Protein AF-A0A519PW76-F1 (afdb_monomer_lite)

Sequence (71 aa):
LTSADEAYEIGLDEALEDGAAVIEWPERLDGHLPPDRLDIEIAIDLAPDGGEARRARLTPAGAWEGRGLEF

Secondary structure (DSSP, 8-state):
---HHHHHHTTHHHHHHHS----S-GGGGTT---SSEEEEEEEEEE-TTSSEEEEEEEEEEGGGTT-PPP-

Radius of gyration: 15.33 Å; chains: 1; bounding box: 32×31×36 Å

Foldseek 3Di:
DQALVVVVVVQCVVCVVVHDDDDDPVVRNVPPDDQFDKDWDWDWDADPVRDTDIDIDIDGGDPCPPDDDDD

pLDDT: mean 81.58, std 13.92, range [48.69, 95.62]

Structure (mmCIF, N/CA/C/O backbone):
data_AF-A0A519PW76-F1
#
_entry.id   AF-A0A519PW76-F1
#
loop_
_atom_site.group_PDB
_atom_site.id
_atom_site.type_symbol
_atom_site.label_atom_id
_atom_site.label_alt_id
_atom_site.label_comp_id
_atom_site.label_asym_id
_atom_site.label_entity_id
_atom_site.label_seq_id
_atom_site.pdbx_PDB_ins_code
_atom_site.Cartn_x
_atom_site.Cartn_y
_atom_site.Cartn_z
_atom_site.occupancy
_atom_site.B_iso_or_equiv
_atom_site.auth_seq_id
_atom_site.auth_comp_id
_atom_site.auth_asym_id
_atom_site.auth_atom_id
_atom_site.pdbx_PDB_model_num
ATOM 1 N N . LEU A 1 1 ? 3.548 18.678 2.768 1.00 48.69 1 LEU A N 1
ATOM 2 C CA . LEU A 1 1 ? 2.737 18.008 3.797 1.00 48.69 1 LEU A CA 1
ATOM 3 C C . LEU A 1 1 ? 3.727 17.487 4.815 1.00 48.69 1 LEU A C 1
ATOM 5 O O . LEU A 1 1 ? 4.576 16.676 4.450 1.00 48.69 1 LEU A O 1
ATOM 9 N N . THR A 1 2 ? 3.774 18.140 5.971 1.00 49.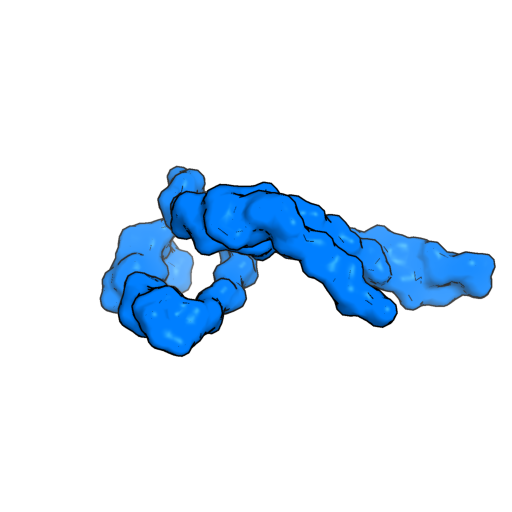53 2 THR A N 1
ATOM 10 C CA . THR A 1 2 ? 4.91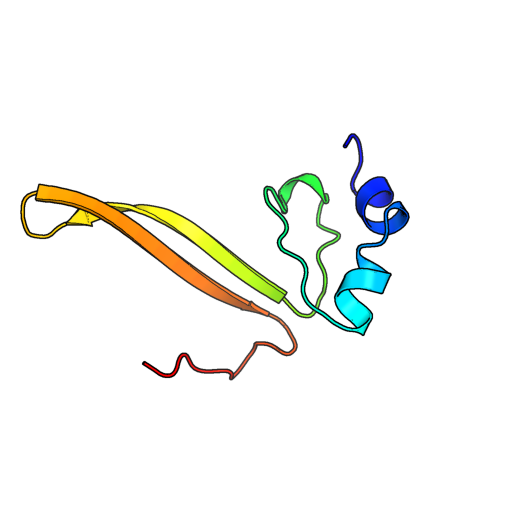8 18.096 6.903 1.00 49.53 2 THR A CA 1
ATOM 11 C C . THR A 1 2 ? 4.652 17.281 8.168 1.00 49.53 2 THR A C 1
ATOM 13 O O . THR A 1 2 ? 5.552 17.177 8.998 1.00 49.53 2 THR A O 1
ATOM 16 N N . SER A 1 3 ? 3.491 16.633 8.290 1.00 49.31 3 SER A N 1
ATOM 17 C CA . SER A 1 3 ? 3.236 15.591 9.295 1.00 49.31 3 SER A CA 1
ATOM 18 C C . SER A 1 3 ? 2.112 14.637 8.867 1.00 49.31 3 SER A C 1
ATOM 20 O O . SER A 1 3 ? 1.319 14.956 7.980 1.00 49.31 3 SER A O 1
ATOM 22 N N . ALA A 1 4 ? 2.065 13.460 9.503 1.00 54.78 4 ALA A N 1
ATOM 23 C CA . ALA A 1 4 ? 1.003 12.464 9.350 1.00 54.78 4 ALA A CA 1
ATOM 24 C C . ALA A 1 4 ? -0.366 12.997 9.803 1.00 54.78 4 ALA A C 1
ATOM 26 O O . ALA A 1 4 ? -1.369 12.771 9.132 1.00 54.78 4 ALA A O 1
ATOM 27 N N . ASP A 1 5 ? -0.381 13.767 10.893 1.00 55.84 5 ASP A N 1
ATOM 28 C CA . ASP A 1 5 ? -1.592 14.374 11.454 1.00 55.84 5 ASP A CA 1
ATOM 29 C C . ASP A 1 5 ? -2.244 15.381 10.494 1.00 55.84 5 ASP A C 1
ATOM 31 O O . ASP A 1 5 ? -3.467 15.445 10.415 1.00 55.84 5 ASP A O 1
ATOM 35 N N . GLU A 1 6 ? -1.452 16.102 9.688 1.00 55.91 6 GLU A N 1
ATOM 36 C CA . GLU A 1 6 ? -1.976 17.018 8.663 1.00 55.91 6 GLU A CA 1
ATOM 37 C C . GLU A 1 6 ? -2.813 16.262 7.616 1.00 55.91 6 GLU A C 1
ATOM 39 O O . GLU A 1 6 ? -3.812 16.783 7.141 1.00 55.91 6 GLU A O 1
ATOM 44 N N . ALA A 1 7 ? -2.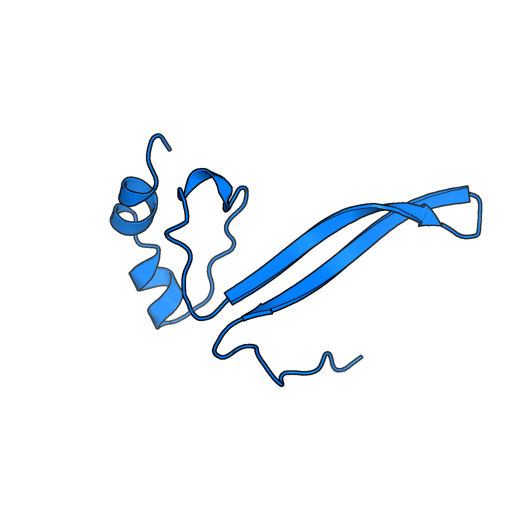452 15.025 7.252 1.00 57.84 7 ALA A N 1
ATOM 45 C CA . ALA A 1 7 ? -3.202 14.259 6.250 1.00 57.84 7 ALA A CA 1
ATOM 46 C C . ALA A 1 7 ? -4.615 13.894 6.739 1.00 57.84 7 ALA A C 1
ATOM 48 O O . ALA A 1 7 ? -5.567 13.954 5.960 1.00 57.84 7 ALA A O 1
ATOM 49 N N . TYR A 1 8 ? -4.749 13.578 8.030 1.00 56.84 8 TYR A N 1
ATOM 50 C CA . TYR A 1 8 ? -6.041 13.392 8.691 1.00 56.84 8 TYR A CA 1
ATOM 51 C C . TYR A 1 8 ? -6.829 14.709 8.760 1.00 56.84 8 TYR A C 1
ATOM 53 O O . TYR A 1 8 ? -8.016 14.738 8.444 1.00 56.84 8 TYR A O 1
ATOM 61 N N . GLU A 1 9 ? -6.154 15.823 9.059 1.00 55.22 9 GLU A N 1
ATOM 62 C CA . GLU A 1 9 ? -6.761 17.158 9.172 1.00 55.22 9 GLU A CA 1
ATOM 63 C C . GLU A 1 9 ? -7.258 17.750 7.831 1.00 55.22 9 GLU A C 1
ATOM 65 O O . GLU A 1 9 ? -8.059 18.684 7.834 1.00 55.22 9 GLU A O 1
ATOM 70 N N . ILE A 1 10 ? -6.827 17.211 6.680 1.00 61.28 10 ILE A N 1
ATOM 71 C CA . ILE A 1 10 ? -7.193 17.707 5.334 1.00 61.28 10 ILE A CA 1
ATOM 72 C C . ILE A 1 10 ? -8.322 16.870 4.676 1.00 61.28 10 ILE A C 1
ATOM 74 O O . ILE A 1 10 ? -8.673 17.110 3.521 1.00 61.28 10 ILE A O 1
ATOM 78 N N . GLY A 1 11 ? -8.935 15.920 5.397 1.00 61.22 11 GLY A N 1
ATOM 79 C CA . GLY A 1 11 ? -10.130 15.198 4.924 1.00 61.22 11 GLY A CA 1
ATOM 80 C C . GLY A 1 11 ? -9.881 13.776 4.410 1.00 61.22 11 GLY A C 1
ATOM 81 O O . GLY A 1 11 ? -10.652 13.276 3.591 1.00 61.22 11 GLY A O 1
ATOM 82 N N . LEU A 1 12 ? -8.818 13.103 4.872 1.00 69.44 12 LEU A N 1
ATOM 83 C CA . LEU A 1 12 ? -8.611 11.674 4.594 1.00 69.44 12 LEU A CA 1
ATOM 84 C C . LEU A 1 12 ? -9.768 10.821 5.136 1.00 69.44 12 LEU A C 1
ATOM 86 O O . LEU A 1 12 ? -10.232 9.921 4.443 1.00 69.44 12 LEU A O 1
ATOM 90 N N . ASP A 1 13 ? -10.258 11.136 6.334 1.00 68.62 13 ASP A N 1
ATOM 91 C CA . ASP A 1 13 ? -11.367 10.411 6.960 1.00 68.62 13 ASP A CA 1
ATOM 92 C C . ASP A 1 13 ? -12.674 10.607 6.176 1.00 68.62 13 ASP A C 1
ATOM 94 O O . ASP A 1 13 ? -13.342 9.635 5.834 1.00 68.62 13 ASP A O 1
ATOM 98 N N . GLU A 1 14 ? -12.978 11.848 5.782 1.00 70.50 14 GLU A N 1
ATOM 99 C CA . GLU A 1 14 ? -14.149 12.182 4.955 1.00 70.50 14 GLU A CA 1
ATOM 100 C C . GLU A 1 14 ? -14.077 11.520 3.565 1.00 70.50 14 GLU A C 1
ATOM 102 O O . GLU A 1 14 ? -15.079 11.027 3.050 1.00 70.50 14 GLU A O 1
ATOM 107 N N . ALA A 1 15 ? -12.887 11.442 2.955 1.00 70.94 15 ALA A N 1
ATOM 108 C CA . ALA A 1 15 ? -12.696 10.756 1.674 1.00 70.94 15 ALA A CA 1
ATOM 109 C C . ALA A 1 15 ? -12.871 9.228 1.772 1.00 70.94 15 ALA A C 1
ATOM 111 O O . ALA A 1 15 ? -13.232 8.587 0.779 1.00 70.94 15 ALA A O 1
ATOM 112 N N . LEU A 1 16 ? -12.599 8.644 2.943 1.00 74.69 16 LEU A N 1
ATOM 113 C CA . LEU A 1 16 ? -12.756 7.214 3.213 1.00 74.69 16 LEU A CA 1
ATOM 114 C C . LEU A 1 16 ? -14.179 6.835 3.652 1.00 74.69 16 LEU A C 1
ATOM 116 O O . LEU A 1 16 ? -14.542 5.671 3.493 1.00 74.69 16 LEU A O 1
ATOM 120 N N . GLU A 1 17 ? -14.990 7.774 4.158 1.00 75.94 17 GLU A N 1
ATOM 121 C CA . GLU A 1 17 ? -16.396 7.508 4.514 1.00 75.94 17 GLU A CA 1
ATOM 122 C C . GLU A 1 17 ? -17.235 7.095 3.294 1.00 75.94 17 GLU A C 1
ATOM 124 O O . GLU A 1 17 ? -17.960 6.100 3.356 1.00 75.94 17 GLU A O 1
ATOM 129 N N . ASP A 1 18 ? -17.096 7.808 2.172 1.00 74.88 18 ASP A N 1
ATOM 130 C CA . ASP A 1 18 ? -17.898 7.580 0.959 1.00 74.88 18 ASP A CA 1
ATOM 131 C C . ASP A 1 18 ? -17.094 7.000 -0.223 1.00 74.88 18 ASP A C 1
ATOM 133 O O . ASP A 1 18 ? -17.662 6.670 -1.272 1.00 74.88 18 ASP A O 1
ATOM 137 N N . GLY A 1 19 ? -15.768 6.890 -0.096 1.00 82.56 19 GLY A N 1
ATOM 138 C CA . GLY A 1 19 ? -14.881 6.644 -1.231 1.00 82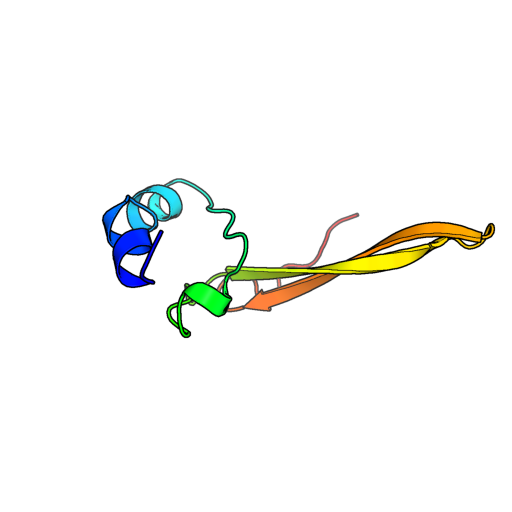.56 19 GLY A CA 1
ATOM 139 C C . GLY A 1 19 ? -13.616 5.855 -0.907 1.00 82.56 19 GLY A C 1
ATOM 140 O O . GLY A 1 19 ? -13.605 4.917 -0.115 1.00 82.56 19 GLY A O 1
ATOM 141 N N . ALA A 1 20 ? -12.541 6.190 -1.618 1.00 83.69 20 ALA A N 1
ATOM 142 C CA . ALA A 1 20 ? -11.225 5.599 -1.431 1.00 83.69 20 ALA A CA 1
ATOM 143 C C . ALA A 1 20 ? -10.152 6.674 -1.608 1.00 83.69 20 ALA A C 1
ATOM 145 O O . ALA A 1 20 ? -10.263 7.538 -2.481 1.00 83.69 20 ALA A O 1
ATOM 146 N N . ALA A 1 21 ? -9.087 6.582 -0.816 1.00 85.81 21 ALA A N 1
ATOM 147 C CA . ALA A 1 21 ? -7.928 7.456 -0.911 1.00 85.81 21 ALA A CA 1
ATOM 148 C C . ALA A 1 21 ? -6.717 6.697 -1.470 1.00 85.81 21 ALA A C 1
ATOM 150 O O . ALA A 1 21 ? -6.485 5.537 -1.128 1.00 85.81 21 ALA A O 1
ATOM 151 N N . VAL A 1 22 ? -5.923 7.367 -2.309 1.00 87.56 22 VAL A N 1
ATOM 152 C CA . VAL A 1 22 ? -4.617 6.871 -2.764 1.00 87.56 22 VAL A CA 1
ATOM 153 C C . VAL A 1 22 ? -3.538 7.652 -2.032 1.00 87.56 22 VAL A C 1
ATOM 155 O O . VAL A 1 22 ? -3.414 8.863 -2.203 1.00 87.56 22 VAL A O 1
ATOM 158 N N . ILE A 1 23 ? -2.764 6.949 -1.211 1.00 86.44 23 ILE A N 1
ATOM 159 C CA . ILE A 1 23 ? -1.686 7.534 -0.419 1.00 86.44 23 ILE A CA 1
ATOM 160 C C . ILE A 1 23 ? -0.364 7.169 -1.090 1.00 86.44 23 ILE A C 1
ATOM 162 O O . ILE A 1 23 ? 0.107 6.037 -0.999 1.00 86.44 23 ILE A O 1
ATOM 166 N N . GLU A 1 24 ? 0.239 8.134 -1.777 1.00 82.44 24 GLU A N 1
ATOM 167 C CA . GLU A 1 24 ? 1.609 8.015 -2.266 1.00 82.44 24 GLU A CA 1
ATOM 168 C C . GLU A 1 24 ? 2.548 8.355 -1.098 1.00 82.44 24 GLU A C 1
ATOM 170 O O . GLU A 1 24 ? 2.417 9.421 -0.498 1.00 82.44 24 GLU A O 1
ATOM 175 N N . TRP A 1 25 ? 3.496 7.472 -0.776 1.00 87.50 25 TRP A N 1
ATOM 176 C CA . TRP A 1 25 ? 4.416 7.576 0.375 1.00 87.50 25 TRP A CA 1
ATOM 177 C C . TRP A 1 25 ? 3.781 7.296 1.760 1.00 87.50 25 TRP A C 1
ATOM 179 O O . TRP A 1 25 ? 3.895 8.135 2.664 1.00 87.50 25 TRP A O 1
ATOM 189 N N . PRO A 1 26 ? 3.129 6.128 1.966 1.00 86.06 26 PRO A N 1
ATOM 190 C CA . PRO A 1 26 ? 2.513 5.753 3.248 1.00 86.06 26 PRO A CA 1
ATOM 191 C C . PRO A 1 26 ? 3.493 5.761 4.432 1.00 86.06 26 PRO A C 1
ATOM 193 O O . PRO A 1 26 ? 3.094 6.000 5.568 1.00 86.06 26 PRO A O 1
ATOM 196 N N . GLU A 1 27 ? 4.789 5.574 4.190 1.00 84.12 27 GLU A N 1
ATOM 197 C CA . GLU A 1 27 ? 5.836 5.644 5.211 1.00 84.12 27 GLU A CA 1
ATOM 198 C C . GLU A 1 27 ? 5.943 7.018 5.890 1.00 84.12 27 GLU A C 1
ATOM 200 O O . GLU A 1 27 ? 6.427 7.110 7.016 1.00 84.12 27 GLU A O 1
ATOM 205 N N . ARG A 1 28 ? 5.475 8.093 5.240 1.00 84.88 28 ARG A N 1
ATOM 206 C CA . ARG A 1 28 ? 5.454 9.436 5.840 1.00 84.88 28 ARG A CA 1
ATOM 207 C C . ARG A 1 28 ? 4.355 9.611 6.882 1.00 84.88 28 ARG A C 1
ATOM 209 O O . ARG A 1 28 ? 4.386 10.601 7.607 1.00 84.88 28 ARG A O 1
ATOM 216 N N . LEU A 1 29 ? 3.420 8.666 6.968 1.00 80.12 29 LEU A N 1
ATOM 217 C CA . LEU A 1 29 ? 2.367 8.661 7.978 1.00 80.12 29 LEU A CA 1
ATOM 218 C C . LEU A 1 29 ? 2.832 8.069 9.323 1.00 80.12 29 LEU A C 1
ATOM 220 O O . LEU A 1 29 ? 2.017 7.904 10.219 1.00 80.12 29 LEU A O 1
ATOM 224 N N . ASP A 1 30 ? 4.119 7.735 9.481 1.00 77.38 30 ASP A N 1
ATOM 225 C CA . ASP A 1 30 ? 4.733 7.241 10.731 1.00 77.38 30 ASP A CA 1
ATOM 226 C C . ASP A 1 30 ? 3.965 6.077 11.396 1.00 77.38 30 ASP A C 1
ATOM 228 O O . ASP A 1 30 ? 3.814 5.988 12.611 1.00 77.38 30 ASP A O 1
ATOM 232 N N . GLY A 1 31 ? 3.423 5.175 10.573 1.00 76.06 31 GLY A N 1
ATOM 233 C CA . GLY A 1 31 ? 2.650 4.018 11.036 1.00 76.06 31 GLY A CA 1
ATOM 234 C C . GLY A 1 31 ? 1.171 4.296 11.326 1.00 76.06 31 GLY A C 1
ATOM 235 O O . GLY A 1 31 ? 0.430 3.346 11.580 1.00 76.06 31 GLY A O 1
ATOM 236 N N . HIS A 1 32 ? 0.710 5.544 11.208 1.00 80.56 32 HIS A N 1
ATOM 237 C CA . HIS A 1 32 ? -0.708 5.910 11.241 1.00 80.56 32 HIS A CA 1
ATOM 238 C C . HIS A 1 32 ? -1.382 5.606 9.899 1.00 80.56 32 HIS A C 1
ATOM 240 O O . HIS A 1 32 ? -1.819 6.493 9.171 1.00 80.56 32 HIS A O 1
ATOM 246 N N . LEU A 1 33 ? -1.413 4.323 9.541 1.00 84.38 33 LEU A N 1
ATOM 247 C CA . LEU A 1 33 ? -2.106 3.844 8.352 1.00 84.38 33 LEU A CA 1
ATOM 248 C C . LEU A 1 33 ? -3.511 3.359 8.712 1.00 84.38 33 LEU A C 1
ATOM 250 O O . LEU A 1 33 ? -3.684 2.733 9.764 1.00 84.38 33 LEU A O 1
ATOM 254 N N . PRO A 1 34 ? -4.505 3.566 7.826 1.00 85.25 34 PRO A N 1
ATOM 255 C CA . PRO A 1 34 ? -5.826 2.985 8.005 1.00 85.25 34 PRO A CA 1
ATOM 256 C C . PRO A 1 34 ? -5.750 1.460 8.215 1.00 85.25 34 PRO A C 1
ATOM 258 O O . PRO A 1 34 ? -4.940 0.782 7.562 1.00 85.25 34 PRO A O 1
ATOM 261 N N . PRO A 1 35 ? -6.572 0.896 9.120 1.00 88.12 35 PRO A N 1
ATOM 262 C CA . PRO A 1 35 ? -6.567 -0.539 9.398 1.00 88.12 35 PRO A CA 1
ATOM 263 C C . PRO A 1 35 ? -7.064 -1.356 8.198 1.00 88.12 35 PRO A C 1
ATOM 265 O O . PRO A 1 35 ? -6.516 -2.420 7.912 1.00 88.12 35 PRO A O 1
ATOM 268 N N . ASP A 1 36 ? -8.045 -0.824 7.469 1.00 90.69 36 ASP A N 1
ATOM 269 C CA . ASP A 1 36 ? -8.591 -1.406 6.248 1.00 90.69 36 ASP A CA 1
ATOM 270 C C . ASP A 1 36 ? -7.930 -0.757 5.031 1.00 90.69 36 ASP A C 1
ATOM 272 O O . ASP A 1 36 ? -8.258 0.368 4.653 1.00 90.69 36 ASP A O 1
ATOM 276 N N . ARG A 1 37 ? -6.983 -1.455 4.401 1.00 91.38 37 ARG A N 1
ATOM 277 C CA . ARG A 1 37 ? -6.253 -0.918 3.244 1.00 91.38 37 ARG A CA 1
ATOM 278 C C . ARG A 1 37 ? -5.719 -2.007 2.321 1.00 91.38 37 ARG A C 1
ATOM 280 O O . ARG A 1 37 ? -5.635 -3.179 2.687 1.00 91.38 37 ARG A O 1
ATOM 287 N N . LEU A 1 38 ? -5.318 -1.586 1.130 1.00 92.62 38 LEU A N 1
ATOM 288 C CA . LEU A 1 38 ? -4.610 -2.409 0.162 1.00 92.62 38 LEU A CA 1
ATOM 289 C C . LEU A 1 38 ? -3.246 -1.775 -0.106 1.00 92.62 38 LEU A C 1
ATOM 291 O O . LEU A 1 38 ? -3.168 -0.730 -0.751 1.00 92.62 38 LEU A O 1
ATOM 295 N N . ASP A 1 39 ? -2.184 -2.406 0.385 1.00 93.50 39 ASP A N 1
ATOM 296 C CA . ASP A 1 39 ? -0.824 -1.932 0.153 1.00 93.50 39 ASP A CA 1
ATOM 297 C C . ASP A 1 39 ? -0.398 -2.336 -1.272 1.00 93.50 39 ASP A C 1
ATOM 299 O O . ASP A 1 39 ? -0.488 -3.509 -1.653 1.00 93.50 39 ASP A O 1
ATOM 303 N N . ILE A 1 40 ? 0.035 -1.358 -2.077 1.00 93.50 40 ILE A N 1
ATOM 304 C CA . ILE A 1 40 ? 0.453 -1.557 -3.473 1.00 93.50 40 ILE A CA 1
ATOM 305 C C . ILE A 1 40 ? 1.920 -1.169 -3.622 1.00 93.50 40 ILE A C 1
ATOM 307 O O . ILE A 1 40 ? 2.272 0.009 -3.613 1.00 93.50 40 ILE A O 1
ATOM 311 N N . GLU A 1 41 ? 2.777 -2.162 -3.833 1.00 94.69 41 GLU A N 1
ATOM 312 C CA . GLU A 1 41 ? 4.184 -1.944 -4.163 1.00 94.69 41 GLU A CA 1
ATOM 313 C C . GLU A 1 41 ? 4.388 -2.095 -5.670 1.00 94.69 41 GLU A C 1
ATOM 315 O O . GLU A 1 41 ? 4.076 -3.139 -6.246 1.00 94.69 41 GLU A O 1
ATOM 320 N N . ILE A 1 42 ? 4.942 -1.068 -6.317 1.00 94.06 42 ILE A N 1
ATOM 321 C CA . ILE A 1 42 ? 5.258 -1.090 -7.749 1.00 94.06 42 ILE A CA 1
ATOM 322 C C . ILE A 1 42 ? 6.775 -1.124 -7.911 1.00 94.06 42 ILE A C 1
ATOM 324 O O . ILE A 1 42 ? 7.468 -0.167 -7.573 1.00 94.06 42 ILE A O 1
ATOM 328 N N . ALA A 1 43 ? 7.289 -2.217 -8.467 1.00 94.44 43 ALA A N 1
ATOM 329 C CA . ALA A 1 43 ? 8.702 -2.381 -8.785 1.00 94.44 43 ALA A CA 1
ATOM 330 C C . ALA A 1 43 ? 8.931 -2.348 -10.300 1.00 94.44 43 ALA A C 1
ATOM 332 O O . ALA A 1 43 ? 8.092 -2.811 -11.079 1.00 94.44 43 ALA A O 1
ATOM 333 N N . ILE A 1 44 ? 10.093 -1.840 -10.712 1.00 95.50 44 ILE A N 1
ATOM 334 C CA . ILE A 1 44 ? 10.584 -2.012 -12.083 1.00 95.50 44 ILE A CA 1
ATOM 335 C C . ILE A 1 44 ? 10.929 -3.492 -12.278 1.00 95.50 44 ILE A C 1
ATOM 337 O O . ILE A 1 44 ? 11.505 -4.128 -11.394 1.00 95.50 44 ILE A O 1
ATOM 341 N N . ASP A 1 45 ? 10.561 -4.032 -13.432 1.00 95.25 45 ASP A N 1
ATOM 342 C CA . ASP A 1 45 ? 10.820 -5.411 -13.827 1.00 95.25 45 ASP A CA 1
ATOM 343 C C . ASP A 1 45 ? 11.272 -5.465 -15.294 1.00 95.25 45 ASP A C 1
ATOM 345 O O . ASP A 1 45 ? 11.227 -4.458 -16.006 1.00 95.25 45 ASP A O 1
ATOM 349 N N . LEU A 1 46 ? 11.701 -6.638 -15.754 1.00 93.38 46 LEU A N 1
ATOM 350 C CA . LEU A 1 46 ? 12.037 -6.873 -17.159 1.00 93.38 46 LEU A CA 1
ATOM 351 C C . LEU A 1 46 ? 10.956 -7.719 -17.827 1.00 93.38 46 LEU A C 1
ATOM 353 O O . LEU A 1 46 ? 10.572 -8.776 -17.322 1.00 93.38 46 LEU A O 1
ATOM 357 N N . ALA A 1 47 ? 10.480 -7.257 -18.981 1.00 91.12 47 ALA A N 1
ATOM 358 C CA . ALA A 1 47 ? 9.580 -8.036 -19.812 1.00 91.12 47 ALA A CA 1
ATOM 359 C C . ALA A 1 47 ? 10.321 -9.252 -20.414 1.00 91.12 47 ALA A C 1
ATOM 361 O O . ALA A 1 47 ? 11.545 -9.214 -20.575 1.00 91.12 47 ALA A O 1
ATOM 362 N N . PRO A 1 48 ? 9.610 -10.334 -20.789 1.00 90.88 48 PRO A N 1
ATOM 363 C CA . PRO A 1 48 ? 10.232 -11.523 -21.382 1.00 90.88 48 PRO A CA 1
ATOM 364 C C . PRO A 1 48 ? 11.031 -11.258 -22.668 1.00 90.88 48 PRO A C 1
ATOM 366 O O . PRO A 1 48 ? 11.911 -12.041 -23.014 1.00 90.88 48 PRO A O 1
ATOM 369 N N . ASP A 1 49 ? 10.731 -10.168 -23.373 1.00 93.31 49 ASP A N 1
ATOM 370 C CA . ASP A 1 49 ? 11.419 -9.714 -24.585 1.00 93.31 49 ASP A CA 1
ATOM 371 C C . ASP A 1 49 ? 12.591 -8.750 -24.307 1.00 93.31 49 ASP A C 1
ATOM 373 O O . ASP A 1 49 ? 13.221 -8.256 -25.242 1.00 93.31 49 ASP A O 1
ATOM 377 N N . GLY A 1 50 ? 12.911 -8.499 -23.034 1.00 90.19 50 GLY A N 1
ATOM 378 C CA . GLY A 1 50 ? 13.966 -7.579 -22.609 1.00 90.19 50 GLY A CA 1
ATOM 379 C C . GLY A 1 50 ? 13.542 -6.108 -22.549 1.00 90.19 50 GLY A C 1
ATOM 380 O O . GLY A 1 50 ? 14.397 -5.255 -22.310 1.00 90.19 50 GLY A O 1
ATOM 381 N N . GLY A 1 51 ? 12.257 -5.799 -22.759 1.00 93.12 51 GLY A N 1
ATOM 382 C CA . GLY A 1 51 ? 11.697 -4.460 -22.576 1.00 93.12 51 GLY A CA 1
ATOM 383 C C . GLY A 1 51 ? 11.462 -4.074 -21.109 1.00 93.12 51 GLY A C 1
ATOM 384 O O . GLY A 1 51 ? 11.642 -4.873 -20.186 1.00 93.12 51 GLY A O 1
ATOM 385 N N . GLU A 1 52 ? 11.025 -2.832 -20.889 1.00 95.19 52 GLU A N 1
ATOM 386 C CA . GLU A 1 52 ? 10.624 -2.350 -19.563 1.00 95.19 52 GLU A CA 1
ATOM 387 C C . GLU A 1 52 ? 9.295 -2.982 -19.126 1.00 95.19 52 GLU A C 1
ATOM 389 O O . GLU A 1 52 ? 8.302 -2.944 -19.854 1.00 95.19 52 GLU A O 1
ATOM 394 N N . ALA A 1 53 ? 9.257 -3.515 -17.906 1.00 95.56 53 ALA A N 1
ATOM 395 C CA . ALA A 1 53 ? 8.039 -3.983 -17.261 1.00 95.56 53 ALA A CA 1
ATOM 396 C C . ALA A 1 53 ? 7.885 -3.371 -15.865 1.00 95.56 53 ALA A C 1
ATOM 398 O O . ALA A 1 53 ? 8.796 -2.764 -15.297 1.00 95.56 53 ALA A O 1
ATOM 399 N N . ARG A 1 54 ? 6.690 -3.531 -15.297 1.00 95.62 54 ARG A N 1
ATOM 400 C CA . ARG A 1 54 ? 6.399 -3.195 -13.903 1.00 95.62 54 ARG A CA 1
ATOM 401 C C . ARG A 1 54 ? 5.717 -4.378 -13.246 1.00 95.62 54 ARG A C 1
ATOM 403 O O . ARG A 1 54 ? 4.829 -4.989 -13.838 1.00 95.62 54 ARG A O 1
ATOM 410 N N . ARG A 1 55 ? 6.105 -4.664 -12.009 1.00 94.25 55 ARG A N 1
ATOM 411 C CA . ARG A 1 55 ? 5.459 -5.6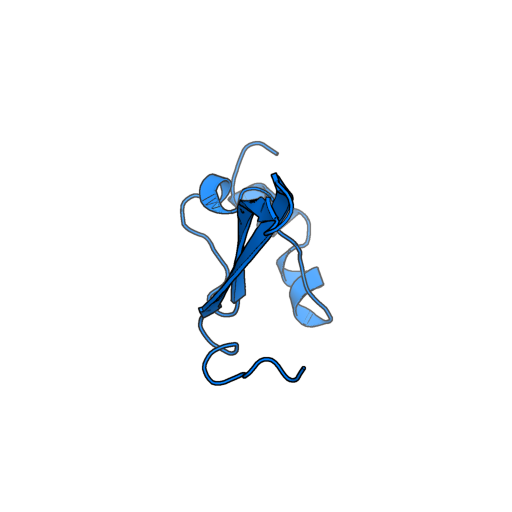63 -11.161 1.00 94.25 55 ARG A CA 1
ATOM 412 C C . ARG A 1 55 ? 4.733 -4.938 -10.039 1.00 94.25 55 ARG A C 1
ATOM 414 O O . ARG A 1 55 ? 5.375 -4.234 -9.265 1.00 94.25 55 ARG A O 1
ATOM 421 N N . ALA A 1 56 ? 3.422 -5.129 -9.949 1.00 94.75 56 ALA A N 1
ATOM 422 C CA . ALA A 1 56 ? 2.639 -4.691 -8.802 1.00 94.75 56 ALA A CA 1
ATOM 423 C C . ALA A 1 56 ? 2.471 -5.862 -7.825 1.00 94.75 56 ALA A C 1
ATOM 425 O O . ALA A 1 56 ? 2.029 -6.943 -8.220 1.00 94.75 56 ALA A O 1
ATOM 426 N N . ARG A 1 57 ? 2.829 -5.656 -6.558 1.00 93.62 57 ARG A N 1
ATOM 427 C CA . ARG A 1 57 ? 2.488 -6.552 -5.451 1.00 93.62 57 ARG A CA 1
ATOM 428 C C . ARG A 1 57 ? 1.369 -5.901 -4.650 1.00 93.62 57 ARG A C 1
ATOM 430 O O . ARG A 1 57 ? 1.501 -4.760 -4.228 1.00 93.62 57 ARG A O 1
ATOM 437 N N . LEU A 1 58 ? 0.287 -6.649 -4.468 1.00 94.12 58 LEU A N 1
ATOM 438 C CA . LEU A 1 58 ? -0.902 -6.238 -3.730 1.00 94.12 58 LEU A CA 1
ATOM 439 C C . LEU A 1 58 ? -0.930 -7.018 -2.413 1.00 94.12 58 LEU A C 1
ATOM 441 O O . LEU A 1 58 ? -0.962 -8.251 -2.442 1.00 94.12 58 LEU A O 1
ATOM 445 N N . THR A 1 59 ? -0.906 -6.313 -1.286 1.00 94.06 59 THR A N 1
ATOM 446 C CA . THR A 1 59 ? -0.969 -6.907 0.054 1.00 94.06 59 THR A CA 1
ATOM 447 C C . THR A 1 59 ? -2.227 -6.393 0.761 1.00 94.06 59 THR A C 1
ATOM 449 O O . THR A 1 59 ? -2.279 -5.217 1.125 1.00 94.06 59 THR A O 1
ATOM 452 N N . PRO A 1 60 ? -3.272 -7.224 0.918 1.00 94.69 60 PRO A N 1
ATOM 453 C CA . PRO A 1 60 ? -4.495 -6.812 1.597 1.00 94.69 60 PRO A CA 1
ATOM 454 C C . PRO A 1 60 ? -4.300 -6.749 3.118 1.00 94.69 60 PRO A C 1
ATOM 456 O O . PRO A 1 60 ? -3.599 -7.586 3.685 1.00 94.69 60 PRO A O 1
ATOM 459 N N . ALA A 1 61 ? -4.973 -5.799 3.767 1.00 92.69 61 ALA A N 1
ATOM 460 C CA . ALA A 1 61 ? -5.092 -5.698 5.219 1.00 92.69 61 ALA A CA 1
ATOM 461 C C . ALA A 1 61 ? -6.541 -5.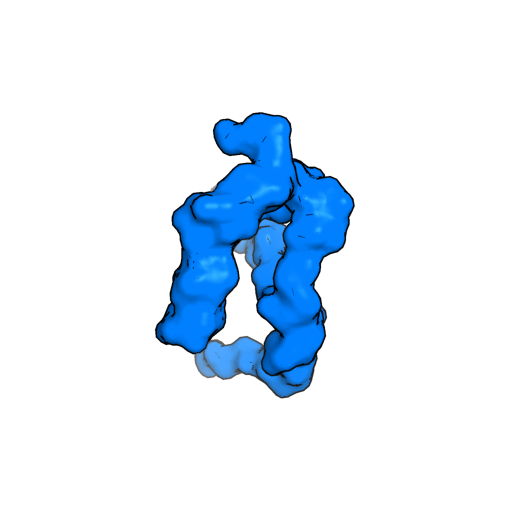373 5.627 1.00 92.69 61 ALA A C 1
ATOM 463 O O . ALA A 1 61 ? -7.260 -4.663 4.912 1.00 92.69 61 ALA A O 1
ATOM 464 N N . GLY A 1 62 ? -6.973 -5.893 6.779 1.00 92.62 62 GLY A N 1
ATOM 465 C CA . GLY A 1 62 ? -8.309 -5.630 7.322 1.00 92.62 62 GLY A CA 1
ATOM 466 C C . GLY A 1 62 ? -9.420 -6.113 6.384 1.00 92.62 62 GLY A C 1
ATOM 467 O O . GLY A 1 62 ? -9.398 -7.248 5.914 1.00 92.62 62 GLY A O 1
ATOM 468 N N . ALA A 1 63 ? -10.379 -5.248 6.057 1.00 90.56 63 ALA A N 1
ATOM 469 C CA . ALA A 1 63 ? -11.533 -5.559 5.206 1.00 90.56 63 ALA A CA 1
ATOM 470 C C . ALA A 1 63 ? -11.189 -5.999 3.765 1.00 90.56 63 ALA A C 1
ATOM 472 O O . ALA A 1 63 ? -12.073 -6.474 3.035 1.00 90.56 63 ALA A O 1
ATOM 473 N N . TRP A 1 64 ? -9.933 -5.834 3.337 1.00 90.75 64 TRP A N 1
ATOM 474 C CA . TRP A 1 64 ? -9.426 -6.342 2.060 1.00 90.75 64 TRP A CA 1
ATOM 475 C C . TRP A 1 64 ? -8.998 -7.812 2.120 1.00 90.75 64 TRP A C 1
ATOM 477 O O . TRP A 1 64 ? -8.865 -8.447 1.071 1.00 90.75 64 TRP A O 1
ATOM 487 N N . GLU A 1 65 ? -8.791 -8.376 3.311 1.00 92.06 65 GLU A N 1
ATOM 488 C CA . GLU A 1 65 ? -8.436 -9.785 3.464 1.00 92.06 65 GLU A CA 1
ATOM 489 C C . GLU A 1 65 ? -9.537 -10.692 2.897 1.00 92.06 65 GLU A C 1
ATOM 491 O O . GLU A 1 65 ? -10.734 -10.447 3.045 1.00 92.06 65 GLU A O 1
ATOM 496 N N . GLY A 1 66 ? -9.131 -11.750 2.193 1.00 86.62 66 GLY A N 1
ATOM 497 C CA . GLY A 1 66 ? -10.062 -12.683 1.553 1.00 86.62 66 GLY A CA 1
ATOM 498 C C . GLY A 1 66 ? -10.717 -12.168 0.265 1.00 86.62 66 GLY A C 1
ATOM 499 O O . GLY A 1 66 ? -11.412 -12.942 -0.394 1.00 86.62 66 GLY A O 1
ATOM 500 N N . ARG A 1 67 ? -10.468 -10.915 -0.148 1.00 86.12 67 ARG A N 1
ATOM 501 C CA . ARG A 1 67 ? -10.861 -10.427 -1.477 1.00 86.12 67 ARG A CA 1
ATOM 502 C C . ARG A 1 67 ? -9.836 -10.889 -2.513 1.00 86.12 67 ARG A C 1
ATOM 504 O O . ARG A 1 67 ? -8.684 -10.463 -2.498 1.00 86.12 67 ARG A O 1
ATOM 511 N N . GLY A 1 68 ? -10.249 -11.794 -3.396 1.00 78.81 68 GLY A N 1
ATOM 512 C CA . GLY A 1 68 ? -9.440 -12.219 -4.537 1.00 78.81 68 GLY A CA 1
ATOM 513 C C . GLY A 1 68 ? -9.452 -11.183 -5.661 1.00 78.81 68 GLY A C 1
ATOM 514 O O . GLY A 1 68 ? -10.398 -10.410 -5.792 1.00 78.81 68 GLY A O 1
ATOM 515 N N . LEU A 1 69 ? -8.407 -11.191 -6.489 1.00 76.38 69 LEU A N 1
ATOM 516 C CA . LEU A 1 69 ? -8.439 -10.508 -7.780 1.00 76.38 69 LEU A CA 1
ATOM 517 C C . LEU A 1 69 ? -9.221 -11.386 -8.759 1.00 76.38 69 LEU A C 1
ATOM 519 O O . LEU A 1 69 ? -8.838 -12.532 -9.001 1.00 76.38 69 LEU A O 1
ATOM 523 N N . GLU A 1 70 ? -10.308 -10.855 -9.303 1.00 75.50 70 GLU A N 1
ATOM 524 C CA . GLU A 1 70 ? -10.971 -11.436 -10.468 1.00 75.50 70 GLU A CA 1
ATOM 525 C C . GLU A 1 70 ? -10.292 -10.867 -11.724 1.00 75.50 70 GLU A C 1
ATOM 527 O O . GLU A 1 70 ? -10.115 -9.651 -11.829 1.00 75.50 70 GLU A O 1
ATOM 532 N N . PHE A 1 71 ? -9.853 -11.746 -12.630 1.00 56.47 71 PHE A N 1
ATOM 533 C CA . PHE A 1 71 ? -9.153 -11.406 -13.875 1.00 56.47 71 PHE A CA 1
ATOM 534 C C . PHE A 1 71 ? -9.989 -11.789 -15.094 1.00 56.47 71 PHE A C 1
ATOM 536 O O . PHE A 1 71 ? -10.626 -12.868 -15.045 1.00 56.47 71 PHE A O 1
#